Protein AF-A0A419NEU2-F1 (afdb_monomer)

Structure (mmCIF, N/CA/C/O backbone):
data_AF-A0A419NEU2-F1
#
_entry.id   AF-A0A419NEU2-F1
#
loop_
_atom_site.group_PDB
_atom_site.id
_atom_site.type_symbol
_atom_site.label_atom_id
_atom_site.label_alt_id
_atom_site.label_comp_id
_atom_site.label_asym_id
_atom_site.label_entity_id
_atom_site.label_seq_id
_atom_site.pdbx_PDB_ins_code
_atom_site.Cartn_x
_atom_site.Cartn_y
_atom_site.Cartn_z
_atom_site.occupancy
_atom_site.B_iso_or_equiv
_atom_site.auth_seq_id
_atom_site.auth_comp_id
_atom_site.auth_asym_id
_atom_site.auth_atom_id
_atom_site.pdbx_PDB_model_num
ATOM 1 N N . MET A 1 1 ? 12.392 6.145 -32.567 1.00 32.41 1 MET A N 1
ATOM 2 C CA . MET A 1 1 ? 11.420 5.356 -31.783 1.00 32.41 1 MET A CA 1
ATOM 3 C C . MET A 1 1 ? 12.086 5.029 -30.462 1.00 32.41 1 MET A C 1
ATOM 5 O O . MET A 1 1 ? 13.008 4.225 -30.446 1.00 32.41 1 MET A O 1
ATOM 9 N N . ALA A 1 2 ? 11.744 5.746 -29.392 1.00 32.66 2 ALA A N 1
ATOM 10 C CA . ALA A 1 2 ? 12.252 5.405 -28.072 1.00 32.66 2 ALA A CA 1
ATOM 11 C C . ALA A 1 2 ? 11.597 4.078 -27.675 1.00 32.66 2 ALA A C 1
ATOM 13 O O . ALA A 1 2 ? 10.391 4.042 -27.439 1.00 32.66 2 ALA A O 1
ATOM 14 N N . SER A 1 3 ? 12.363 2.984 -27.671 1.00 34.91 3 SER A N 1
ATOM 15 C CA . SER A 1 3 ? 11.938 1.771 -26.978 1.00 34.91 3 SER A CA 1
ATOM 16 C C . SER A 1 3 ? 11.762 2.162 -25.524 1.00 34.91 3 SER A C 1
ATOM 18 O O . SER A 1 3 ? 12.746 2.341 -24.804 1.00 34.91 3 SER A O 1
ATOM 20 N N . VAL A 1 4 ? 10.509 2.328 -25.109 1.00 41.19 4 VAL A N 1
ATOM 21 C CA . VAL A 1 4 ? 10.141 2.289 -23.703 1.00 41.19 4 VAL A CA 1
ATOM 22 C C . VAL A 1 4 ? 10.580 0.905 -23.260 1.00 41.19 4 VAL A C 1
ATOM 24 O O . VAL A 1 4 ? 9.897 -0.083 -23.516 1.00 41.19 4 VAL A O 1
ATOM 27 N N . LYS A 1 5 ? 11.792 0.804 -22.703 1.00 39.94 5 LYS A N 1
ATOM 28 C CA . LYS A 1 5 ? 12.178 -0.357 -21.914 1.00 39.94 5 LYS A CA 1
ATOM 29 C C . LYS A 1 5 ? 11.088 -0.429 -20.864 1.00 39.94 5 LYS A C 1
ATOM 31 O O . LYS A 1 5 ? 11.066 0.410 -19.969 1.00 39.94 5 LYS A O 1
ATOM 36 N N . SER A 1 6 ? 10.146 -1.350 -21.033 1.00 43.19 6 SER A N 1
ATOM 37 C CA . SER A 1 6 ? 9.247 -1.759 -19.972 1.00 43.19 6 SER A CA 1
ATOM 38 C C . SER A 1 6 ? 10.183 -2.177 -18.854 1.00 43.19 6 SER A C 1
ATOM 40 O O . SER A 1 6 ? 10.794 -3.243 -18.918 1.00 43.19 6 SER A O 1
ATOM 42 N N . VAL A 1 7 ? 10.447 -1.262 -17.923 1.00 53.09 7 VAL A N 1
ATOM 43 C CA . VAL A 1 7 ? 11.234 -1.559 -16.740 1.00 53.09 7 VAL A CA 1
ATOM 44 C C . VAL A 1 7 ? 10.420 -2.650 -16.075 1.00 53.09 7 VAL A C 1
ATOM 46 O O . VAL A 1 7 ? 9.332 -2.387 -15.572 1.00 53.09 7 VAL A O 1
ATOM 49 N N . LEU A 1 8 ? 10.878 -3.894 -16.198 1.00 62.44 8 LEU A N 1
ATOM 50 C CA . LEU A 1 8 ? 10.302 -5.028 -15.499 1.00 62.44 8 LEU A CA 1
ATOM 51 C C . LEU A 1 8 ? 10.593 -4.777 -14.025 1.00 62.44 8 LEU A C 1
ATOM 53 O O . LEU A 1 8 ? 11.629 -5.186 -13.497 1.00 62.44 8 LEU A O 1
ATOM 57 N N . VAL A 1 9 ? 9.715 -4.000 -13.391 1.00 68.69 9 VAL A N 1
ATOM 58 C CA . VAL A 1 9 ? 9.773 -3.689 -11.971 1.00 68.69 9 VAL A CA 1
ATOM 59 C C . VAL A 1 9 ? 9.630 -5.021 -11.256 1.00 68.69 9 VAL A C 1
ATOM 61 O O . VAL A 1 9 ? 8.546 -5.577 -11.142 1.00 68.69 9 VAL A O 1
ATOM 64 N N . SER A 1 10 ? 10.768 -5.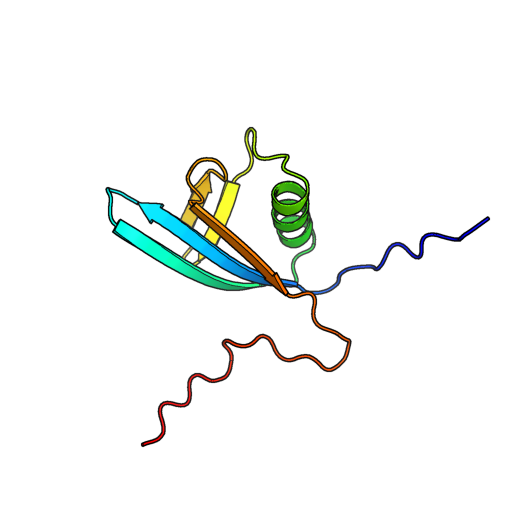573 -10.850 1.00 75.56 10 SER A N 1
ATOM 65 C CA . SER A 1 10 ? 10.833 -6.902 -10.244 1.00 75.56 10 SER A CA 1
ATOM 66 C C . SER A 1 10 ? 10.576 -6.830 -8.740 1.00 75.56 10 SER A C 1
ATOM 68 O O . SER A 1 10 ? 10.250 -7.837 -8.114 1.00 75.56 10 SER A O 1
ATOM 70 N N . LYS A 1 11 ? 10.758 -5.639 -8.150 1.00 80.88 11 LYS A N 1
ATOM 71 C CA . LYS A 1 11 ? 10.553 -5.343 -6.733 1.00 80.88 11 LYS A CA 1
ATOM 72 C C . LYS A 1 11 ? 10.141 -3.884 -6.549 1.00 80.88 11 LYS A C 1
ATOM 74 O O . LYS A 1 11 ? 10.631 -3.018 -7.269 1.00 80.88 11 LYS A O 1
ATOM 79 N N . LEU A 1 12 ? 9.301 -3.623 -5.555 1.00 81.94 12 LEU A N 1
ATOM 80 C CA . LEU A 1 12 ? 8.958 -2.293 -5.056 1.00 81.94 12 LEU A CA 1
ATOM 81 C C . LEU A 1 12 ? 9.149 -2.249 -3.545 1.00 81.94 12 LEU A C 1
ATOM 83 O O . LEU A 1 12 ? 8.807 -3.203 -2.851 1.00 81.94 12 LEU A O 1
ATOM 87 N N . CYS A 1 13 ? 9.651 -1.136 -3.034 1.00 84.75 13 CYS A N 1
ATOM 88 C CA . CYS A 1 13 ? 9.559 -0.799 -1.623 1.00 84.75 13 CYS A CA 1
ATOM 89 C C . CYS A 1 13 ? 8.376 0.152 -1.478 1.00 84.75 13 CYS A C 1
ATOM 91 O O . CYS A 1 13 ? 8.332 1.185 -2.141 1.00 84.75 13 CYS A O 1
ATOM 93 N N . VAL A 1 14 ? 7.393 -0.205 -0.664 1.00 83.75 14 VAL A N 1
ATOM 94 C CA . VAL A 1 14 ? 6.163 0.580 -0.539 1.00 83.75 14 VAL A CA 1
ATOM 95 C C . VAL A 1 14 ? 5.962 0.996 0.903 1.00 83.75 14 VAL A C 1
ATOM 97 O O . VAL A 1 14 ? 6.142 0.182 1.810 1.00 83.75 14 VAL A O 1
ATOM 100 N N . THR A 1 15 ? 5.560 2.247 1.090 1.00 86.69 15 THR A N 1
ATOM 101 C CA . THR A 1 15 ? 5.030 2.779 2.343 1.00 86.69 15 THR A CA 1
ATOM 102 C C . THR A 1 15 ? 3.592 3.206 2.082 1.00 86.69 15 THR A C 1
ATOM 104 O O . THR A 1 15 ? 3.327 4.001 1.187 1.00 86.69 15 THR A O 1
ATOM 107 N N . VAL A 1 16 ? 2.647 2.683 2.852 1.00 84.38 16 VAL A N 1
ATOM 108 C CA . VAL A 1 16 ? 1.224 3.018 2.753 1.00 84.38 16 VAL A CA 1
ATOM 109 C C . VAL A 1 16 ? 0.759 3.503 4.110 1.00 84.38 16 VAL A C 1
ATOM 111 O O . VAL A 1 16 ? 0.850 2.766 5.091 1.00 84.38 16 VAL A O 1
ATOM 114 N N . ILE A 1 17 ? 0.242 4.722 4.162 1.00 85.88 17 ILE A N 1
ATOM 115 C CA . ILE A 1 17 ? -0.410 5.290 5.336 1.00 85.88 17 ILE A CA 1
ATOM 116 C C . ILE A 1 17 ? -1.912 5.302 5.059 1.00 85.88 17 ILE A C 1
ATOM 118 O O . ILE A 1 17 ? -2.393 5.921 4.111 1.00 85.88 17 ILE A O 1
ATOM 122 N N . TYR A 1 18 ? -2.662 4.581 5.879 1.00 84.94 18 TYR A N 1
ATOM 123 C CA . TYR A 1 18 ? -4.094 4.374 5.695 1.00 84.94 18 TYR A CA 1
ATOM 124 C C . TYR A 1 18 ? -4.830 4.530 7.019 1.00 84.94 18 TYR A C 1
ATOM 126 O O . TYR A 1 18 ? -4.248 4.341 8.089 1.00 84.94 18 TYR A O 1
ATOM 134 N N . ARG A 1 19 ? -6.117 4.873 6.958 1.00 80.12 19 ARG A N 1
ATOM 135 C CA . ARG A 1 19 ? -6.943 5.071 8.154 1.00 80.12 19 ARG A CA 1
ATOM 136 C C . ARG A 1 19 ? -7.829 3.850 8.409 1.00 80.12 19 ARG A C 1
ATOM 138 O O . ARG A 1 19 ? -8.484 3.346 7.497 1.00 80.12 19 ARG A O 1
ATOM 145 N N . VAL A 1 20 ? -7.875 3.380 9.655 1.00 76.50 20 VAL A N 1
ATOM 146 C CA . VAL A 1 20 ? -8.802 2.333 10.119 1.00 76.50 20 VAL A CA 1
ATOM 147 C C . VAL A 1 20 ? -9.448 2.812 11.406 1.00 76.50 20 VAL A C 1
ATOM 149 O O . VAL A 1 20 ? -8.734 3.024 12.374 1.00 76.50 20 VAL A O 1
ATOM 152 N N . ALA A 1 21 ? -10.778 2.954 11.420 1.00 78.81 21 ALA A N 1
ATOM 153 C CA . ALA A 1 21 ? -11.522 3.402 12.603 1.00 78.81 21 ALA A CA 1
ATOM 154 C C . ALA A 1 21 ? -10.909 4.666 13.246 1.00 78.81 21 ALA A C 1
ATOM 156 O O . ALA A 1 21 ? -10.670 4.709 14.442 1.00 78.81 21 ALA A O 1
ATOM 157 N N . GLU A 1 22 ? -10.608 5.669 12.411 1.00 78.56 22 GLU A N 1
ATOM 158 C CA . GLU A 1 22 ? -10.009 6.959 12.805 1.00 78.56 22 GLU A CA 1
ATOM 159 C C . GLU A 1 22 ? -8.534 6.919 13.238 1.00 78.56 22 GLU A C 1
ATOM 161 O O . GLU A 1 22 ? -7.910 7.971 13.359 1.00 78.56 22 GLU A O 1
ATOM 166 N N . GLU A 1 23 ? -7.928 5.737 13.336 1.00 80.56 23 GLU A N 1
ATOM 167 C CA . GLU A 1 23 ? -6.500 5.578 13.610 1.00 80.56 23 GLU A CA 1
ATOM 168 C C . GLU A 1 23 ? -5.685 5.496 12.312 1.00 80.56 23 GLU A C 1
ATOM 170 O O . GLU A 1 23 ? -6.010 4.731 11.396 1.00 80.56 23 GLU A O 1
ATOM 175 N N . LEU A 1 24 ? -4.590 6.259 12.237 1.00 83.94 24 LEU A N 1
ATOM 176 C CA . LEU A 1 24 ? -3.614 6.144 11.153 1.00 83.94 24 LEU A CA 1
ATOM 177 C C . LEU A 1 24 ? -2.726 4.920 11.374 1.00 83.94 24 LEU A C 1
ATOM 179 O O . LEU A 1 24 ? -2.139 4.732 12.440 1.00 83.94 24 LEU A O 1
ATOM 183 N N . LYS A 1 25 ? -2.600 4.101 10.335 1.00 83.94 25 LYS A N 1
ATOM 184 C CA . LYS A 1 25 ? -1.743 2.921 10.299 1.00 83.94 25 LYS A CA 1
ATOM 185 C C . LYS A 1 25 ? -0.758 3.043 9.156 1.00 83.94 25 LYS A C 1
ATOM 187 O O . LYS A 1 25 ? -1.101 3.505 8.072 1.00 83.94 25 LYS A O 1
ATOM 192 N N . THR A 1 26 ? 0.453 2.561 9.399 1.00 84.75 26 THR A N 1
ATOM 193 C CA . THR A 1 26 ? 1.525 2.544 8.408 1.00 84.75 26 THR A CA 1
ATOM 194 C C . THR A 1 26 ? 1.868 1.104 8.070 1.00 84.75 26 THR A C 1
ATOM 196 O O . THR A 1 26 ? 2.134 0.288 8.952 1.00 84.75 26 THR A O 1
ATOM 199 N N . PHE A 1 27 ? 1.865 0.788 6.783 1.00 84.81 27 PHE A N 1
ATOM 200 C CA . PHE A 1 27 ? 2.367 -0.461 6.235 1.00 84.81 27 PHE A CA 1
ATOM 201 C C . PHE A 1 27 ? 3.617 -0.167 5.417 1.00 84.81 27 PHE A C 1
ATOM 203 O O . PHE A 1 27 ? 3.588 0.683 4.532 1.00 84.81 27 PHE A O 1
ATOM 210 N N . LYS A 1 28 ? 4.701 -0.886 5.699 1.00 85.94 28 LYS A N 1
ATOM 211 C CA . LYS A 1 28 ? 5.933 -0.825 4.918 1.00 85.94 28 LYS A CA 1
ATOM 212 C C . LYS A 1 28 ? 6.354 -2.223 4.526 1.00 85.94 28 LYS A C 1
ATOM 214 O O . LYS A 1 28 ? 6.351 -3.129 5.360 1.00 85.94 28 LYS A O 1
ATOM 219 N N . SER A 1 29 ? 6.670 -2.424 3.254 1.00 82.94 29 SER A N 1
ATOM 220 C CA . SER A 1 29 ? 7.070 -3.746 2.783 1.00 82.94 29 SER A CA 1
ATOM 221 C C . SER A 1 29 ? 7.847 -3.698 1.479 1.00 82.94 29 SER A C 1
ATOM 223 O O . SER A 1 29 ? 7.710 -2.770 0.682 1.00 82.94 29 SER A O 1
ATOM 225 N N . GLN A 1 30 ? 8.638 -4.744 1.256 1.00 85.62 30 GLN A N 1
ATOM 226 C CA . GLN A 1 30 ? 9.180 -5.057 -0.054 1.00 85.62 30 GLN A CA 1
ATOM 227 C C . GLN A 1 30 ? 8.228 -6.016 -0.770 1.00 85.62 30 GLN A C 1
ATOM 229 O O . GLN A 1 30 ? 7.931 -7.108 -0.288 1.00 85.62 30 GLN A O 1
ATOM 234 N N . VAL A 1 31 ? 7.781 -5.616 -1.950 1.00 82.69 31 VAL A N 1
ATOM 235 C CA . VAL A 1 31 ? 6.823 -6.344 -2.770 1.00 82.69 31 VAL A CA 1
ATOM 236 C C . VAL A 1 31 ? 7.539 -6.847 -4.013 1.00 82.69 31 VAL A C 1
ATOM 238 O O . VAL A 1 31 ? 8.031 -6.052 -4.806 1.00 82.69 31 VAL A O 1
ATOM 241 N N . SER A 1 32 ? 7.605 -8.164 -4.186 1.00 83.94 32 SER A N 1
ATOM 242 C CA . SER A 1 32 ? 8.212 -8.822 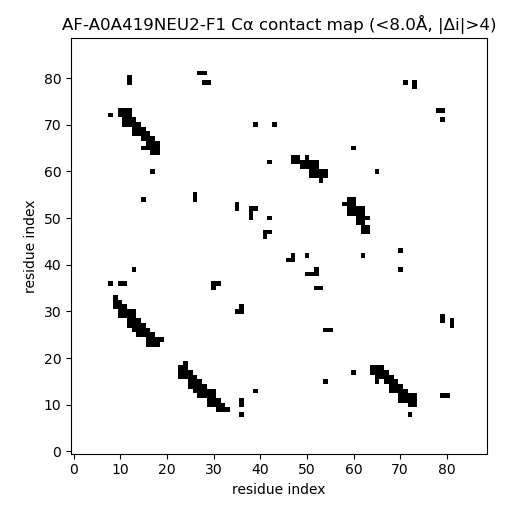-5.356 1.00 83.94 32 SER A CA 1
ATOM 243 C C . SER A 1 32 ? 7.208 -9.610 -6.199 1.00 83.94 32 SER A C 1
ATOM 245 O O . SER A 1 32 ? 7.515 -10.024 -7.313 1.00 83.94 32 SER A O 1
ATOM 247 N N . ALA A 1 33 ? 5.998 -9.836 -5.683 1.00 83.19 33 ALA A N 1
ATOM 248 C CA . ALA A 1 33 ? 4.955 -10.533 -6.417 1.00 83.19 33 ALA A CA 1
ATOM 249 C C . ALA A 1 33 ? 4.361 -9.610 -7.491 1.00 83.19 33 ALA A C 1
ATOM 251 O O . ALA A 1 33 ? 3.817 -8.559 -7.153 1.00 83.19 33 ALA A O 1
ATOM 252 N N . GLY A 1 34 ? 4.419 -10.019 -8.764 1.00 81.44 34 GLY A N 1
ATOM 253 C CA . GLY A 1 34 ? 3.983 -9.196 -9.903 1.00 81.44 34 GLY A CA 1
ATOM 254 C C . GLY A 1 34 ? 2.573 -8.621 -9.737 1.00 81.44 34 GLY A C 1
ATOM 255 O O . GLY A 1 34 ? 2.394 -7.414 -9.802 1.00 81.44 34 GLY A O 1
ATOM 256 N N . PHE A 1 35 ? 1.598 -9.454 -9.352 1.00 82.88 35 PHE A N 1
ATOM 257 C CA . PHE A 1 35 ? 0.215 -9.004 -9.138 1.00 82.88 35 PHE A CA 1
ATOM 258 C C . PHE A 1 35 ? 0.061 -7.944 -8.033 1.00 82.88 35 PHE A C 1
ATOM 260 O O . PHE A 1 35 ? -0.898 -7.176 -8.046 1.00 82.88 35 PHE A O 1
ATOM 267 N N . LEU A 1 36 ? 0.967 -7.913 -7.049 1.00 84.69 36 LEU A N 1
ATOM 268 C CA . LEU A 1 36 ? 0.980 -6.872 -6.025 1.00 84.69 36 LEU A CA 1
ATOM 269 C C . LEU A 1 36 ? 1.646 -5.606 -6.550 1.00 84.69 36 LEU A C 1
ATOM 271 O O . LEU A 1 36 ? 1.120 -4.522 -6.322 1.00 84.69 36 LEU A O 1
ATOM 275 N N . ILE A 1 37 ? 2.751 -5.746 -7.284 1.00 85.19 37 ILE A N 1
ATOM 276 C CA . ILE A 1 37 ? 3.425 -4.635 -7.963 1.00 85.19 37 ILE A CA 1
ATOM 277 C C . ILE A 1 37 ? 2.428 -3.891 -8.860 1.00 85.19 37 ILE A C 1
ATOM 279 O O . ILE A 1 37 ? 2.284 -2.681 -8.706 1.00 85.19 37 ILE A O 1
ATOM 283 N N . ASP A 1 38 ? 1.663 -4.602 -9.692 1.00 86.56 38 ASP A N 1
ATOM 284 C CA . ASP A 1 38 ? 0.617 -4.015 -10.541 1.00 86.56 38 ASP A CA 1
ATOM 285 C C . ASP A 1 38 ? -0.412 -3.199 -9.747 1.00 86.56 38 ASP A C 1
ATOM 287 O O . ASP A 1 38 ? -0.827 -2.130 -10.188 1.00 86.56 38 ASP A O 1
ATOM 291 N 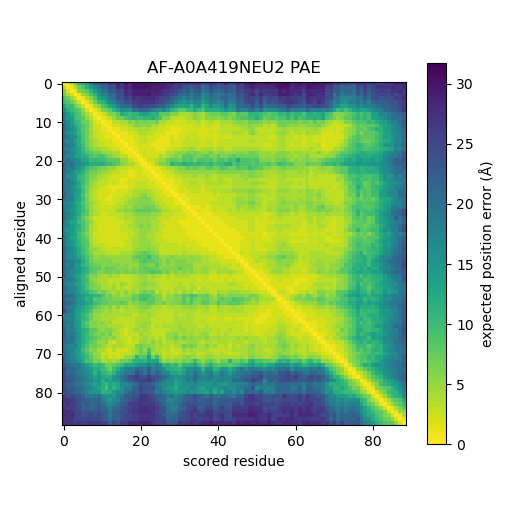N . ARG A 1 39 ? -0.810 -3.660 -8.555 1.00 88.00 39 ARG A N 1
ATOM 292 C CA . ARG A 1 39 ? -1.758 -2.925 -7.701 1.00 88.00 39 ARG A CA 1
ATOM 293 C C . ARG A 1 39 ? -1.165 -1.624 -7.172 1.00 88.00 39 ARG A C 1
ATOM 295 O O . ARG A 1 39 ? -1.830 -0.595 -7.213 1.00 88.00 39 ARG A O 1
ATOM 302 N N . PHE A 1 40 ? 0.077 -1.652 -6.694 1.00 86.56 40 PHE A N 1
ATOM 303 C CA . PHE A 1 40 ? 0.754 -0.438 -6.233 1.00 86.56 40 PHE A CA 1
ATOM 304 C C . PHE A 1 40 ? 0.975 0.553 -7.382 1.00 86.56 40 PHE A C 1
ATOM 306 O O . PHE A 1 40 ? 0.741 1.745 -7.208 1.00 86.56 40 PHE A O 1
ATOM 313 N N . LEU A 1 41 ? 1.327 0.071 -8.576 1.00 86.88 41 LEU A N 1
ATOM 314 C CA . LEU A 1 41 ? 1.455 0.918 -9.765 1.00 86.88 41 LEU A CA 1
ATOM 315 C C . LEU A 1 41 ? 0.110 1.513 -10.209 1.00 86.88 41 LEU A C 1
ATOM 317 O O . LEU A 1 41 ? 0.055 2.685 -10.565 1.00 86.88 41 LEU A O 1
ATOM 321 N N . GLN A 1 42 ? -0.993 0.763 -10.136 1.00 88.81 42 GLN A N 1
ATOM 322 C CA . GLN A 1 42 ? -2.329 1.312 -10.408 1.00 88.81 42 GLN A CA 1
ATOM 323 C C . GLN A 1 42 ? -2.705 2.434 -9.432 1.00 88.81 42 GLN A C 1
ATOM 325 O O . GLN A 1 42 ? -3.271 3.441 -9.857 1.00 88.81 42 GLN A O 1
ATOM 330 N N . MET A 1 43 ? -2.342 2.297 -8.152 1.00 86.88 43 MET A N 1
ATOM 331 C CA . MET A 1 43 ? -2.533 3.353 -7.153 1.00 86.88 43 MET A CA 1
ATOM 332 C C . MET A 1 43 ? -1.713 4.607 -7.490 1.00 86.88 43 MET A C 1
ATOM 334 O O . MET A 1 43 ? -2.244 5.712 -7.423 1.00 86.88 43 MET A O 1
ATOM 338 N N . GLU A 1 44 ? -0.459 4.442 -7.924 1.00 86.25 44 GLU A N 1
ATOM 339 C CA . GLU A 1 44 ? 0.391 5.541 -8.413 1.00 86.25 44 GLU A CA 1
ATOM 340 C C . GLU A 1 44 ? -0.216 6.273 -9.613 1.00 86.25 44 GLU A C 1
ATOM 342 O O . GLU A 1 44 ? -0.138 7.495 -9.708 1.00 86.25 44 GLU A O 1
ATOM 347 N N . MET A 1 45 ? -0.875 5.531 -10.503 1.00 86.44 45 MET A N 1
ATOM 348 C CA . MET A 1 45 ? -1.577 6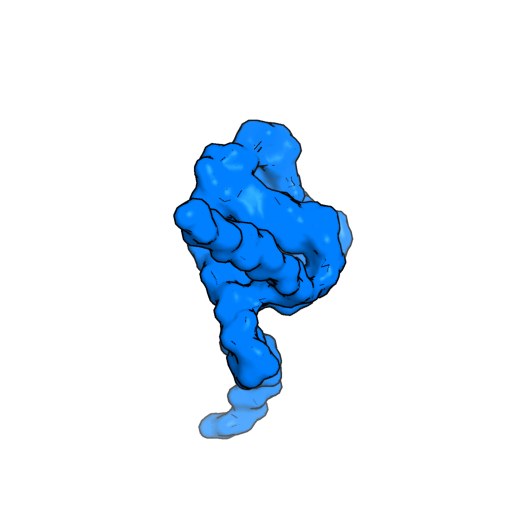.080 -11.663 1.00 86.44 45 MET A CA 1
ATOM 349 C C . MET A 1 45 ? -2.922 6.743 -11.315 1.00 86.44 45 MET A C 1
ATOM 351 O O . MET A 1 45 ? -3.597 7.241 -12.214 1.00 86.44 45 MET A O 1
ATOM 355 N N . GLY A 1 46 ? -3.339 6.733 -10.044 1.00 83.94 46 GLY A N 1
ATOM 356 C CA . GLY A 1 46 ? -4.629 7.266 -9.599 1.00 83.94 46 GLY A CA 1
ATOM 357 C C . GLY A 1 46 ? -5.830 6.357 -9.890 1.00 83.94 46 GLY A C 1
ATOM 358 O O . GLY A 1 46 ? -6.966 6.739 -9.612 1.00 83.94 46 GLY A O 1
ATOM 359 N N . ASN A 1 47 ? -5.611 5.139 -10.397 1.00 87.94 47 ASN A N 1
ATOM 360 C CA . ASN A 1 47 ? -6.667 4.156 -10.645 1.00 87.94 47 ASN A CA 1
ATOM 361 C C . ASN A 1 47 ? -7.035 3.429 -9.341 1.00 87.94 47 ASN A C 1
ATOM 363 O O . ASN A 1 47 ? -6.617 2.298 -9.103 1.00 87.94 47 ASN A O 1
ATOM 367 N N . ILE A 1 48 ? -7.804 4.098 -8.479 1.00 86.06 48 ILE A N 1
ATOM 368 C CA . ILE A 1 48 ? -8.132 3.622 -7.121 1.00 86.06 48 ILE A CA 1
ATOM 369 C C . ILE A 1 48 ? -9.508 2.942 -6.993 1.00 86.06 48 ILE A C 1
ATOM 371 O O . ILE A 1 48 ? -9.829 2.381 -5.943 1.00 86.06 48 ILE A O 1
ATOM 375 N N . ASP A 1 49 ? -10.344 2.973 -8.033 1.00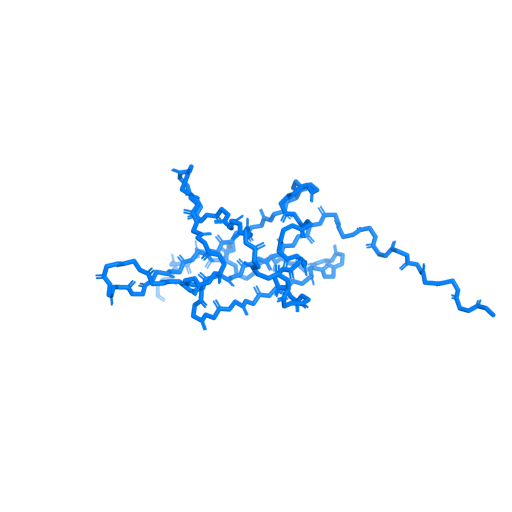 86.75 49 ASP A N 1
ATOM 376 C CA . ASP A 1 49 ? -11.677 2.361 -8.011 1.00 86.75 49 ASP A CA 1
ATOM 377 C C . ASP A 1 49 ? -11.612 0.829 -8.002 1.00 86.75 49 ASP A C 1
ATOM 379 O O . ASP A 1 49 ? -11.057 0.200 -8.896 1.00 86.75 49 ASP A O 1
ATOM 383 N N . GLY A 1 50 ? -12.185 0.214 -6.962 1.00 86.12 50 GLY A N 1
ATOM 384 C CA . GLY A 1 50 ? -12.150 -1.241 -6.773 1.00 86.12 50 GLY A CA 1
ATOM 385 C C . GLY A 1 50 ? -10.764 -1.801 -6.425 1.00 86.12 50 GLY A C 1
ATOM 386 O O . GLY A 1 50 ? -10.613 -3.018 -6.310 1.00 86.12 50 GLY A O 1
ATOM 387 N N . LEU A 1 51 ? -9.760 -0.938 -6.230 1.00 89.88 51 LEU A N 1
ATOM 388 C CA . LEU A 1 51 ? -8.399 -1.342 -5.909 1.00 89.88 51 LEU A CA 1
ATOM 389 C C . LEU A 1 51 ? -8.254 -1.618 -4.408 1.00 89.88 51 LEU A C 1
ATOM 391 O O . LEU A 1 51 ? -8.552 -0.771 -3.567 1.00 89.88 51 LEU A O 1
ATOM 395 N N . PHE A 1 52 ? -7.743 -2.803 -4.075 1.00 89.06 52 PHE A N 1
ATOM 396 C CA . PHE A 1 52 ? -7.426 -3.198 -2.705 1.00 89.06 52 PHE A CA 1
ATOM 397 C C . PHE A 1 52 ? -5.925 -3.410 -2.543 1.00 89.06 52 PHE A C 1
ATOM 399 O O . PHE A 1 52 ? -5.312 -4.181 -3.284 1.00 89.06 52 PHE A O 1
ATOM 406 N N . ILE A 1 53 ? -5.338 -2.759 -1.548 1.00 87.38 53 ILE A N 1
ATOM 407 C CA . ILE A 1 53 ? -3.910 -2.805 -1.253 1.00 87.38 53 ILE A CA 1
ATOM 408 C C . ILE A 1 53 ? -3.675 -3.736 -0.062 1.00 87.38 53 ILE A C 1
ATOM 410 O O . ILE A 1 53 ? -4.320 -3.561 0.974 1.00 87.38 53 ILE A O 1
ATOM 414 N N . PRO A 1 54 ? -2.782 -4.735 -0.162 1.00 85.62 54 PRO A N 1
ATOM 415 C CA . PRO A 1 54 ? -2.427 -5.543 0.997 1.00 85.62 54 PRO A CA 1
ATOM 416 C C . PRO A 1 54 ? -1.654 -4.704 2.016 1.00 85.62 54 PRO A C 1
ATOM 418 O O . PRO A 1 54 ? -0.713 -3.999 1.660 1.00 85.62 54 PRO A O 1
ATOM 421 N N . VAL A 1 55 ? -2.019 -4.824 3.290 1.00 82.25 55 VAL A N 1
ATOM 422 C CA . VAL A 1 55 ? -1.407 -4.068 4.399 1.00 82.25 55 VAL A CA 1
ATOM 423 C C . VAL A 1 55 ? -0.789 -4.981 5.466 1.00 82.25 55 VAL A C 1
ATOM 425 O O . VAL A 1 55 ? -0.679 -4.630 6.638 1.00 82.25 55 VAL A O 1
ATOM 428 N N . GLY A 1 56 ? -0.321 -6.160 5.043 1.00 77.38 56 GLY A N 1
ATOM 429 C CA . GLY A 1 56 ? 0.309 -7.162 5.907 1.00 77.38 56 GLY A CA 1
ATOM 430 C C . GLY A 1 56 ? -0.702 -8.004 6.693 1.00 77.38 56 GLY A C 1
ATOM 431 O O . GLY A 1 56 ? -1.891 -7.707 6.731 1.00 77.38 56 GLY A O 1
ATOM 432 N N . LYS A 1 57 ? -0.238 -9.111 7.293 1.00 78.50 57 LYS A N 1
ATOM 433 C CA . LYS A 1 57 ? -1.058 -10.027 8.123 1.00 78.50 57 LYS A CA 1
ATOM 434 C C . LYS A 1 57 ? -2.356 -10.523 7.449 1.00 78.50 57 LYS A C 1
ATOM 436 O O . LYS A 1 57 ? -3.363 -10.730 8.115 1.00 78.50 57 LYS A O 1
ATOM 441 N N . GLY A 1 58 ? -2.346 -10.686 6.122 1.00 81.06 58 GLY A N 1
ATOM 442 C CA . GLY A 1 58 ? -3.522 -11.098 5.342 1.00 81.06 58 GLY A CA 1
ATOM 443 C C . GLY A 1 58 ? -4.614 -10.029 5.203 1.00 81.06 58 GLY A C 1
ATOM 444 O O . GLY A 1 58 ? -5.662 -10.305 4.624 1.00 81.06 58 GLY A O 1
ATOM 445 N N . GLN A 1 59 ? -4.384 -8.815 5.703 1.00 84.12 59 GLN A N 1
ATOM 446 C CA . GLN A 1 59 ? -5.331 -7.712 5.608 1.00 84.12 59 GLN A CA 1
ATOM 447 C C . GLN A 1 59 ? -5.170 -6.960 4.285 1.00 84.12 59 GLN A C 1
ATOM 449 O O . GLN A 1 59 ? -4.073 -6.852 3.730 1.00 84.12 59 GLN A O 1
ATOM 454 N N . GLN A 1 60 ? -6.282 -6.421 3.791 1.00 88.81 60 GLN A N 1
ATOM 455 C CA . GLN A 1 60 ? -6.325 -5.537 2.633 1.00 88.81 60 GLN A CA 1
ATOM 456 C C . GLN A 1 60 ? -7.133 -4.290 2.985 1.00 88.81 60 GLN A C 1
ATOM 458 O O . GLN A 1 60 ? -8.117 -4.372 3.720 1.00 88.81 60 GLN A O 1
ATOM 463 N N . VAL A 1 61 ? -6.724 -3.149 2.443 1.00 87.75 61 VAL A N 1
ATOM 464 C CA . VAL A 1 61 ? -7.430 -1.875 2.574 1.00 87.75 61 VAL A CA 1
ATOM 465 C C . VAL A 1 61 ? -7.873 -1.398 1.196 1.00 87.75 61 VAL A C 1
ATOM 467 O O . VAL A 1 61 ? -7.169 -1.598 0.209 1.00 87.75 61 VAL A O 1
ATOM 470 N N . SER A 1 62 ? -9.050 -0.783 1.113 1.00 89.38 62 SER A N 1
ATOM 471 C CA . SER A 1 62 ? -9.459 -0.076 -0.103 1.00 89.38 62 SER A CA 1
ATOM 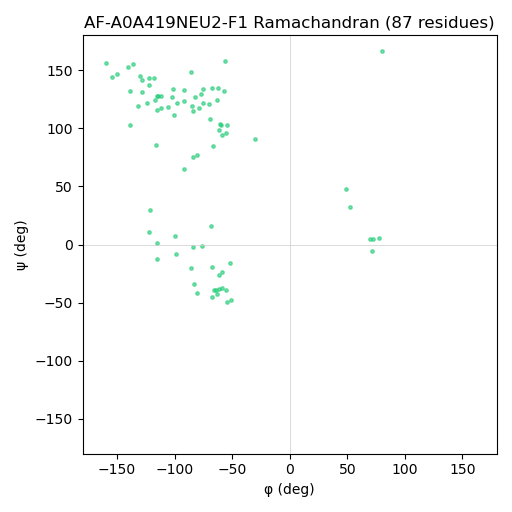472 C C . SER A 1 62 ? -8.493 1.078 -0.367 1.00 89.38 62 SER A C 1
ATOM 474 O O . SER A 1 62 ? -8.202 1.845 0.553 1.00 89.38 62 SER A O 1
ATOM 476 N N . ALA A 1 63 ? -8.042 1.243 -1.610 1.00 87.38 63 ALA A N 1
ATOM 477 C CA . ALA A 1 63 ? -7.193 2.366 -2.009 1.00 87.38 63 ALA A CA 1
ATOM 478 C C . ALA A 1 63 ? -7.866 3.728 -1.747 1.00 87.38 63 ALA A C 1
ATOM 480 O O . ALA A 1 63 ? -7.181 4.717 -1.526 1.00 87.38 63 ALA A O 1
ATOM 481 N N . LYS A 1 64 ? -9.205 3.773 -1.673 1.00 87.31 64 LYS A N 1
ATOM 482 C CA . LYS A 1 64 ? -9.964 4.978 -1.287 1.00 87.31 64 LYS A CA 1
ATOM 483 C C . LYS A 1 64 ? -9.777 5.401 0.175 1.00 87.31 64 LYS A C 1
ATOM 485 O O . LYS A 1 64 ? -10.068 6.541 0.503 1.00 87.31 64 LYS A O 1
ATOM 490 N N . ASN A 1 65 ? -9.319 4.494 1.040 1.00 85.25 65 ASN A N 1
ATOM 491 C CA . ASN A 1 65 ? -9.069 4.764 2.462 1.00 85.25 65 ASN A CA 1
ATOM 492 C C . ASN A 1 65 ? -7.575 5.015 2.750 1.00 85.25 65 ASN A C 1
ATOM 494 O O . ASN A 1 65 ? -7.155 5.042 3.912 1.00 85.25 65 ASN A O 1
ATOM 498 N N . VAL A 1 66 ? -6.757 5.112 1.698 1.00 83.56 66 VAL A N 1
ATOM 499 C CA . VAL A 1 66 ? -5.335 5.438 1.793 1.00 83.56 66 VAL A CA 1
ATOM 500 C C . VAL A 1 66 ? -5.209 6.955 1.835 1.00 83.56 66 VAL A C 1
ATOM 502 O O . VAL A 1 66 ? -5.613 7.642 0.904 1.00 83.56 66 VAL A O 1
ATOM 505 N N . GLU A 1 67 ? -4.648 7.465 2.926 1.00 84.62 67 GLU A N 1
ATOM 506 C CA . GLU A 1 67 ? -4.454 8.905 3.133 1.00 84.62 67 GLU A CA 1
ATOM 507 C C . GLU A 1 67 ? -3.176 9.382 2.438 1.00 84.62 67 GLU A C 1
ATOM 509 O O . GLU A 1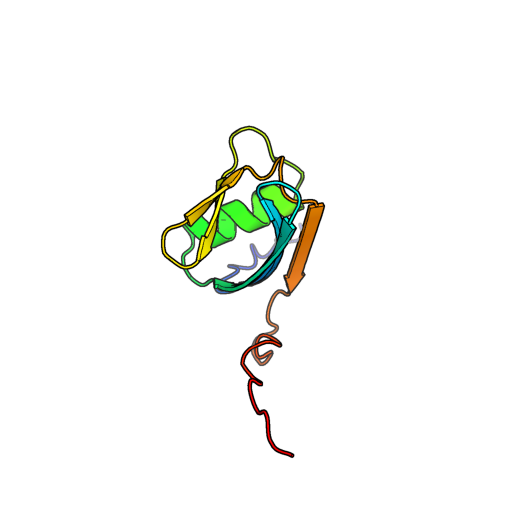 67 ? -3.096 10.503 1.944 1.00 84.62 67 GLU A O 1
ATOM 514 N N . TRP A 1 68 ? -2.159 8.519 2.408 1.00 82.06 68 TRP A N 1
ATOM 515 C CA . TRP A 1 68 ? -0.880 8.788 1.769 1.00 82.06 68 TRP A CA 1
ATOM 516 C C . TRP A 1 68 ? -0.214 7.480 1.347 1.00 82.06 68 TRP A C 1
ATOM 518 O O . TRP A 1 68 ? -0.283 6.475 2.057 1.00 82.06 68 TRP A O 1
ATOM 528 N N . PHE A 1 69 ? 0.480 7.483 0.214 1.00 84.12 69 PHE A N 1
ATOM 529 C CA . PHE A 1 69 ? 1.320 6.363 -0.192 1.00 84.12 69 PHE A CA 1
ATOM 530 C C . PHE A 1 69 ? 2.610 6.857 -0.834 1.00 84.12 69 PHE A C 1
ATOM 532 O O . PHE A 1 69 ? 2.663 7.928 -1.431 1.00 84.12 69 PHE A O 1
ATOM 539 N N . GLU A 1 70 ? 3.643 6.035 -0.729 1.00 82.25 70 GLU A N 1
ATOM 540 C CA . GLU A 1 70 ? 4.941 6.268 -1.337 1.00 82.25 70 GLU A CA 1
ATOM 541 C C . GLU A 1 70 ? 5.467 4.954 -1.916 1.00 82.25 70 GLU A C 1
ATOM 543 O O . GLU A 1 70 ? 5.441 3.904 -1.265 1.00 82.25 70 GLU A O 1
ATOM 548 N N . ILE A 1 71 ? 5.940 5.017 -3.159 1.00 83.00 71 ILE A N 1
ATOM 549 C CA . ILE A 1 71 ? 6.578 3.899 -3.846 1.00 83.00 71 ILE A CA 1
ATOM 550 C C . ILE A 1 71 ? 8.026 4.281 -4.105 1.00 83.00 71 ILE A C 1
ATOM 552 O O . ILE A 1 71 ? 8.324 5.174 -4.895 1.00 83.00 71 ILE A O 1
ATOM 556 N N . ILE A 1 72 ? 8.933 3.547 -3.477 1.00 78.44 72 ILE A N 1
ATOM 557 C CA . ILE A 1 72 ? 10.361 3.623 -3.741 1.00 78.44 72 ILE A CA 1
ATOM 558 C C . ILE A 1 72 ? 10.700 2.442 -4.648 1.00 78.44 72 ILE A C 1
ATOM 560 O O . ILE A 1 72 ? 10.627 1.272 -4.258 1.00 78.44 72 ILE A O 1
ATOM 564 N N . ARG A 1 73 ? 11.043 2.743 -5.900 1.00 73.19 73 ARG A N 1
ATOM 565 C CA . ARG A 1 73 ? 11.550 1.736 -6.834 1.00 73.19 73 ARG A CA 1
ATOM 566 C C . ARG A 1 73 ? 13.019 1.512 -6.488 1.00 73.19 73 ARG A C 1
ATOM 568 O O . ARG A 1 73 ? 13.784 2.469 -6.583 1.00 73.19 73 ARG A O 1
ATOM 575 N N . PRO A 1 74 ? 13.428 0.306 -6.065 1.00 60.59 74 PRO A N 1
ATOM 576 C CA . PRO A 1 74 ? 14.830 0.068 -5.808 1.00 60.59 74 PRO A CA 1
ATOM 577 C C . PRO A 1 74 ? 15.607 0.220 -7.121 1.00 60.59 74 PRO A C 1
ATOM 579 O O . PRO A 1 74 ? 15.309 -0.450 -8.111 1.00 60.59 74 PRO 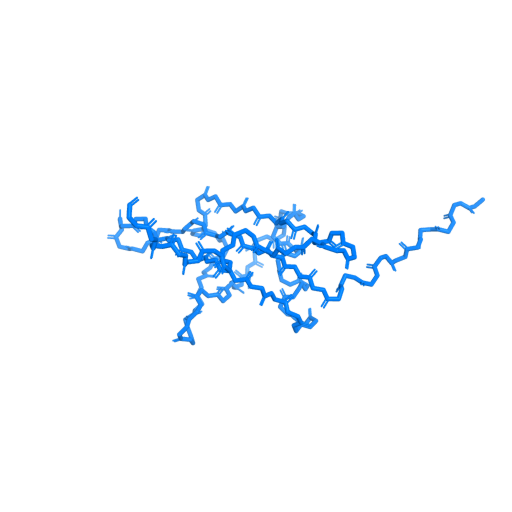A O 1
ATOM 582 N N . GLU A 1 75 ? 16.616 1.091 -7.128 1.00 54.88 75 GLU A N 1
ATOM 583 C CA . GLU A 1 75 ? 17.755 0.931 -8.034 1.00 54.88 75 GLU A CA 1
ATOM 584 C C . GLU A 1 75 ? 18.379 -0.459 -7.785 1.00 54.88 75 GLU A C 1
ATOM 586 O O . GLU A 1 75 ? 18.163 -1.025 -6.711 1.00 54.88 75 GLU A O 1
ATOM 591 N N . PRO A 1 76 ? 19.123 -1.061 -8.732 1.00 51.88 76 PRO A N 1
ATOM 592 C CA . PRO A 1 76 ? 19.635 -2.433 -8.598 1.00 51.88 76 PRO A CA 1
ATOM 593 C C . PRO A 1 76 ? 20.415 -2.733 -7.298 1.00 51.88 76 PRO A C 1
ATOM 595 O O . PRO A 1 76 ? 20.548 -3.904 -6.955 1.00 51.88 76 PRO A O 1
ATOM 598 N N . ASP A 1 77 ? 20.854 -1.708 -6.558 1.00 46.84 77 ASP A N 1
ATOM 599 C CA . ASP A 1 77 ? 21.555 -1.810 -5.268 1.00 46.84 77 ASP A CA 1
ATOM 600 C C . ASP A 1 77 ? 20.780 -1.213 -4.064 1.00 46.84 77 ASP A C 1
ATOM 602 O O . ASP A 1 77 ? 21.256 -1.205 -2.930 1.00 46.84 77 ASP A O 1
ATOM 606 N N . CYS A 1 78 ? 19.566 -0.690 -4.268 1.00 46.81 78 CYS A N 1
ATOM 607 C CA . CYS A 1 78 ? 18.850 0.056 -3.234 1.00 46.81 78 CYS A CA 1
ATOM 608 C C . CYS A 1 78 ? 18.088 -0.887 -2.286 1.00 46.81 78 CYS A C 1
ATOM 610 O O . CYS A 1 78 ? 17.143 -1.583 -2.674 1.00 46.81 78 CYS A O 1
ATOM 612 N N . LYS A 1 79 ? 18.494 -0.909 -1.014 1.00 54.41 79 LYS A N 1
ATOM 613 C CA . LYS A 1 79 ? 17.782 -1.609 0.064 1.00 54.41 79 LYS A CA 1
ATOM 614 C C . LYS A 1 79 ? 16.541 -0.800 0.451 1.00 54.41 79 LYS A C 1
ATOM 616 O O . LYS A 1 79 ? 16.633 0.408 0.641 1.00 54.41 79 LYS A O 1
ATOM 621 N N . CYS A 1 80 ? 15.385 -1.455 0.599 1.00 52.16 80 CYS A N 1
ATOM 622 C CA . CYS A 1 80 ? 14.182 -0.782 1.094 1.00 52.16 80 CYS A CA 1
ATOM 623 C C . CYS A 1 80 ? 14.464 -0.157 2.472 1.00 52.16 80 CYS A C 1
ATOM 625 O O . CYS A 1 80 ? 14.976 -0.875 3.337 1.00 52.16 80 CYS A O 1
ATOM 627 N N . PRO A 1 81 ? 14.103 1.117 2.717 1.00 55.22 81 PRO A N 1
ATOM 628 C CA . PRO A 1 81 ? 14.489 1.847 3.930 1.00 55.22 81 PRO A CA 1
ATOM 629 C C . PRO A 1 81 ? 13.848 1.359 5.245 1.00 55.22 81 PRO A C 1
ATOM 631 O O . PRO A 1 81 ? 13.933 2.049 6.249 1.00 55.22 81 PRO A O 1
ATOM 634 N N . ASP A 1 82 ? 13.270 0.156 5.284 1.00 52.44 82 ASP A N 1
ATOM 635 C CA . ASP A 1 82 ? 12.693 -0.438 6.498 1.00 52.44 82 ASP A CA 1
ATOM 636 C C . ASP A 1 82 ? 13.300 -1.800 6.881 1.00 52.44 82 ASP A C 1
ATOM 638 O O . ASP A 1 82 ? 12.809 -2.472 7.783 1.00 52.44 82 ASP A O 1
ATOM 642 N N . GLN A 1 83 ? 14.406 -2.213 6.245 1.00 45.31 83 GLN A N 1
ATOM 643 C CA . GLN A 1 83 ? 15.234 -3.304 6.783 1.00 45.31 83 GLN A CA 1
ATOM 644 C C . GLN A 1 83 ? 16.251 -2.846 7.841 1.00 45.31 83 GLN A C 1
ATOM 646 O O . GLN A 1 83 ? 16.913 -3.694 8.431 1.00 45.31 83 GLN A O 1
ATOM 651 N N . TYR A 1 84 ? 16.337 -1.547 8.140 1.00 44.53 84 TYR A N 1
ATOM 652 C CA . TYR A 1 84 ? 17.063 -1.040 9.307 1.00 44.53 84 TYR A CA 1
ATOM 653 C C . TYR A 1 84 ? 16.114 -0.914 10.502 1.00 44.53 84 TYR A C 1
ATOM 655 O O . TYR A 1 84 ? 15.857 0.172 11.012 1.00 44.53 84 TYR A O 1
ATOM 663 N N . SER A 1 85 ? 15.595 -2.049 10.973 1.00 44.47 85 SER A N 1
ATOM 664 C CA . SER A 1 85 ? 15.292 -2.165 12.398 1.00 44.47 85 SER A CA 1
ATOM 665 C C . SER A 1 85 ? 16.583 -2.580 13.106 1.00 44.47 85 SER A C 1
ATOM 667 O O . SER A 1 85 ? 16.776 -3.737 13.454 1.00 44.47 85 SER A O 1
ATOM 669 N N . GLU A 1 86 ? 17.490 -1.621 13.263 1.00 38.59 86 GLU A N 1
ATOM 670 C CA . GLU A 1 86 ? 18.403 -1.588 14.404 1.00 38.59 86 GLU A CA 1
ATOM 671 C C . GLU A 1 86 ? 18.035 -0.312 15.163 1.00 38.59 86 GLU A C 1
ATOM 673 O O . GLU A 1 86 ? 18.496 0.784 14.878 1.00 38.59 86 GLU A O 1
ATOM 678 N N . TYR A 1 87 ? 17.047 -0.401 16.050 1.00 47.66 87 TYR A N 1
ATOM 679 C CA . TYR A 1 87 ? 17.358 -0.295 17.473 1.00 47.66 87 TYR A CA 1
ATOM 680 C C . TYR A 1 87 ? 18.764 -0.815 17.808 1.00 47.66 87 TYR A C 1
ATOM 682 O O . TYR A 1 87 ? 18.920 -1.982 18.154 1.00 47.66 87 TYR A O 1
ATOM 690 N N . GLN A 1 88 ? 19.763 0.064 17.776 1.00 36.53 88 GLN A N 1
ATOM 691 C CA . GLN A 1 88 ? 20.906 -0.026 18.681 1.00 36.53 88 GLN A CA 1
ATOM 692 C C . GLN A 1 88 ? 21.294 1.375 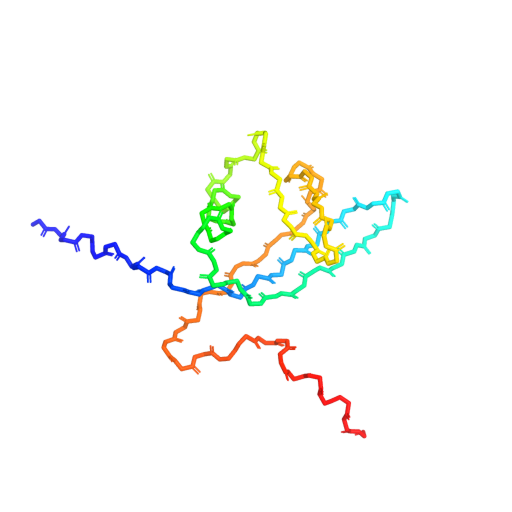19.180 1.00 36.53 88 GLN A C 1
ATOM 694 O O . GLN A 1 88 ? 21.942 2.133 18.468 1.00 36.53 88 GLN A O 1
ATOM 699 N N . LEU A 1 89 ? 20.881 1.610 20.437 1.00 38.34 89 LEU A N 1
ATOM 700 C CA . LEU A 1 89 ? 21.383 2.537 21.469 1.00 38.34 89 LEU A CA 1
ATOM 701 C C . LEU A 1 89 ? 21.224 4.049 21.249 1.00 38.34 89 LEU A C 1
ATOM 703 O O . LEU A 1 89 ? 22.012 4.657 20.498 1.00 38.34 89 LEU A O 1
#

Organism: NCBI:txid1510574

Mean predicted aligned error: 9.96 Å

pLDDT: mean 73.69, std 17.53, range [32.41, 89.88]

Radius of gyration: 14.49 Å; Cα contacts (8 Å, |Δi|>4): 125; chains: 1; bounding box: 34×20×53 Å

Secondary structure (DSSP, 8-state):
-----------EEEEEEEEETTEEEEEEEEE--HHHHHHHHHHHTT--TT-EEE-STT-EEEGGGEEEEEEEPPPTT---TTS------

Solvent-accessible surface area (backbone atoms only — not comparable to full-atom values): 5654 Å² total; per-residue (Å²): 131,86,77,76,71,76,75,76,75,60,48,36,24,38,42,39,33,28,57,55,97,89,40,83,44,78,34,75,49,78,41,59,54,61,78,55,46,54,49,56,51,33,49,74,71,66,54,35,83,92,34,65,44,76,58,58,96,90,41,68,41,53,45,81,48,47,80,45,74,47,79,46,69,53,55,102,84,51,74,55,94,75,77,74,79,66,90,76,134

Sequence (89 aa):
MASVKSVLVSKLCVTVIYRVAEELKTFKSQVSAGFLIDRFLQMEMGNIDGLFIPVGKGQQVSAKNVEWFEIIRPEPDCKCPDQYSEYQL

Nearest PDB structures (foldseek):
  4v6u-assembly1_Bl  TM=4.602E-01  e=3.266E-01  Pyrococcus furiosus DSM 3638
  4v9f-assembly1_6  TM=4.796E-01  e=6.553E-01  Haloarcula marismortui ATCC 43049
  9bk5-assembly1_A  TM=5.045E-01  e=9.580E-01  synthetic construct
  6th6-assembly1_BT  TM=3.843E-01  e=6.151E-01  Thermococcus kodakarensis KOD1
  5i2s-assembly1_A  TM=3.580E-01  e=4.108E+00  Vesicular stomatitis Indiana virus strain Mudd-Summers

Foldseek 3Di:
DPPPPPPPLQKKWKWFWFDDPNDTDIATDIDRDPVQVVLVVCLVVVVQVVRWHDRDPPDIDRSVRTPDMDIDRDDPPRDRPPVPPDPDD